Protein AF-A0A2J8MCW1-F1 (afdb_monomer)

Organism: Pan troglodytes (NCBI:txid9598)

Secondary structure (DSSP, 8-state):
-------BGGGSSSPPPHHHHHHHHHTT--BPPPGGGSSS--

Solvent-accessible surface area (backbone atoms only — not comparable to full-atom values): 2869 Å² total; per-residue (Å²): 130,83,83,73,66,74,38,42,60,82,68,41,97,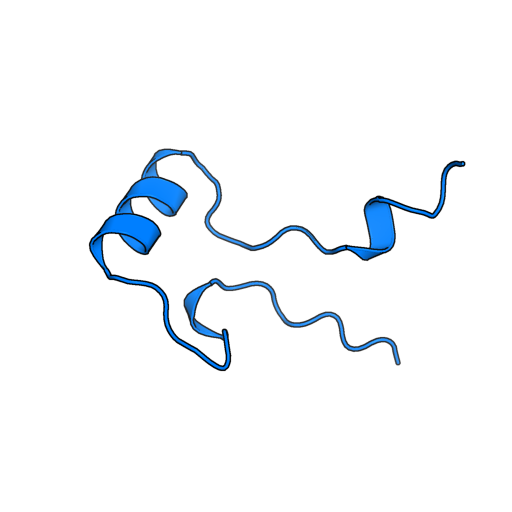66,71,67,57,70,68,57,56,51,51,34,47,77,73,69,46,71,50,57,78,71,72,76,73,80,64,79,84,118

Foldseek 3Di:
DPPPPFFACCSDPDHDDPVVCVVCVVVVNRGDDDPVVVPPPD

Radius of gyration: 12.2 Å; Cα contacts (8 Å, |Δi|>4): 22; chains: 1; bounding box: 18×26×33 Å

Sequence (42 aa):
MEHVTEGSWESLPVPLHPQVLGALRELGFPYMTPVQGFGSHL

InterPro domains:
  IPR014014 RNA helicase, DEAD-box type, Q motif [PS51195] (9-37)

Mean predicted aligned error: 8.06 Å

Structure (mmCIF, N/CA/C/O backbone):
data_AF-A0A2J8MCW1-F1
#
_entry.id   AF-A0A2J8MCW1-F1
#
loop_
_atom_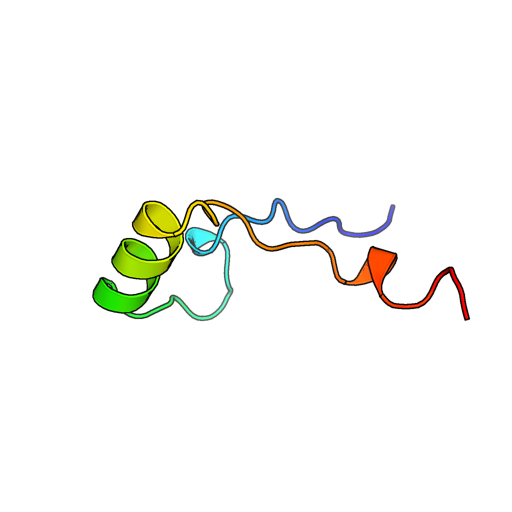site.group_PDB
_atom_site.id
_atom_site.type_symbol
_atom_site.label_atom_id
_atom_site.label_alt_id
_atom_site.label_comp_id
_atom_site.label_asym_id
_atom_site.label_entity_id
_atom_site.label_seq_id
_atom_site.pdbx_PDB_ins_code
_atom_site.Cartn_x
_atom_site.Cartn_y
_atom_site.Cartn_z
_atom_site.occupancy
_atom_site.B_iso_or_equiv
_atom_site.auth_seq_id
_atom_site.auth_comp_id
_atom_site.auth_asym_id
_atom_site.auth_atom_id
_atom_site.pdbx_PDB_model_num
ATOM 1 N N . MET A 1 1 ? 2.781 -17.215 -18.183 1.00 42.47 1 MET A N 1
ATOM 2 C CA . MET A 1 1 ? 1.805 -16.372 -17.469 1.00 42.47 1 MET A CA 1
ATOM 3 C C . MET A 1 1 ? 2.624 -15.510 -16.541 1.00 42.47 1 MET A C 1
ATOM 5 O O . MET A 1 1 ? 3.182 -16.035 -15.587 1.00 42.47 1 MET A O 1
ATOM 9 N N . GLU A 1 2 ? 2.867 -14.261 -16.926 1.00 50.66 2 GLU A N 1
ATOM 10 C CA . GLU A 1 2 ? 3.693 -13.374 -16.109 1.00 50.66 2 GLU A CA 1
ATOM 11 C C . GLU A 1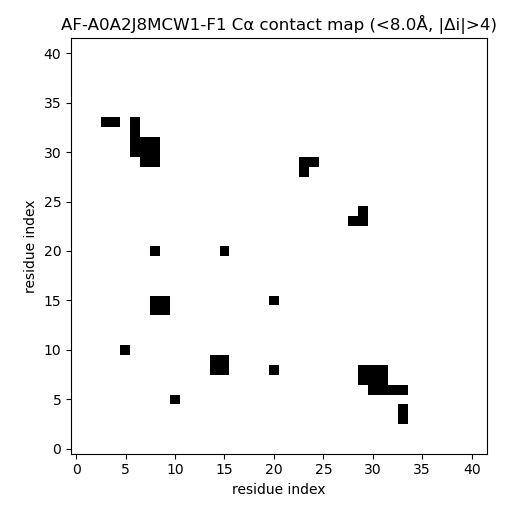 2 ? 2.915 -13.099 -14.827 1.00 50.66 2 GLU A C 1
ATOM 13 O O . GLU A 1 2 ? 1.748 -12.716 -14.899 1.00 50.66 2 GLU A O 1
ATOM 18 N N . HIS A 1 3 ? 3.514 -13.403 -13.676 1.00 52.00 3 HIS A N 1
ATOM 19 C CA . HIS A 1 3 ? 2.963 -13.119 -12.354 1.00 52.00 3 HIS A CA 1
ATOM 20 C C . HIS A 1 3 ? 2.788 -11.598 -12.220 1.00 52.00 3 HIS A C 1
ATOM 22 O O . HIS A 1 3 ? 3.638 -10.904 -11.670 1.00 52.00 3 HIS A O 1
ATOM 28 N N . VAL A 1 4 ? 1.690 -11.067 -12.757 1.00 54.56 4 VAL A N 1
ATOM 29 C CA . VAL A 1 4 ? 1.145 -9.778 -12.354 1.00 54.56 4 VAL A CA 1
ATOM 30 C C . VAL A 1 4 ? 0.706 -10.009 -10.919 1.00 54.56 4 VAL A C 1
ATOM 32 O O . VAL A 1 4 ? -0.372 -10.538 -10.671 1.00 54.56 4 VAL A O 1
ATOM 35 N N . THR A 1 5 ? 1.595 -9.733 -9.968 1.00 56.00 5 THR A N 1
ATOM 36 C CA . THR A 1 5 ? 1.213 -9.618 -8.567 1.00 56.00 5 THR A CA 1
ATOM 37 C C . THR A 1 5 ? 0.066 -8.625 -8.533 1.00 56.00 5 THR A C 1
ATOM 39 O O . THR A 1 5 ? 0.240 -7.468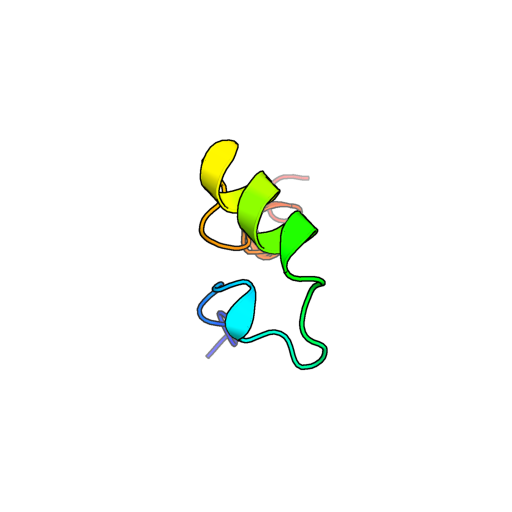 -8.914 1.00 56.00 5 THR A O 1
ATOM 42 N N . GLU A 1 6 ? -1.121 -9.094 -8.157 1.00 62.38 6 GLU A N 1
ATOM 43 C CA . GLU A 1 6 ? -2.278 -8.245 -7.902 1.00 62.38 6 GLU A CA 1
ATOM 44 C C . GLU A 1 6 ? -1.819 -7.196 -6.881 1.00 62.38 6 GLU A C 1
ATOM 46 O O . GLU A 1 6 ? -1.506 -7.513 -5.736 1.00 62.38 6 GLU A O 1
ATOM 51 N N . GLY A 1 7 ? -1.593 -5.971 -7.363 1.00 75.06 7 GLY A N 1
ATOM 52 C CA . GLY A 1 7 ? -0.615 -5.042 -6.799 1.00 75.06 7 GLY A CA 1
ATOM 53 C C . GLY A 1 7 ? -1.022 -4.372 -5.492 1.00 75.06 7 GLY A C 1
ATOM 54 O O . GLY A 1 7 ? -0.579 -3.260 -5.247 1.00 75.06 7 GLY A O 1
ATOM 55 N N . SER A 1 8 ? -1.873 -4.959 -4.650 1.00 84.69 8 SER A N 1
ATOM 56 C CA . SER A 1 8 ? -2.152 -4.337 -3.351 1.00 84.69 8 SER A CA 1
ATOM 57 C C . SER A 1 8 ? -0.898 -4.360 -2.483 1.00 84.69 8 SER A C 1
ATOM 59 O O . SER A 1 8 ? -0.235 -5.388 -2.349 1.00 84.69 8 SER A O 1
ATOM 61 N N . TRP A 1 9 ? -0.596 -3.233 -1.839 1.00 89.31 9 TRP A N 1
ATOM 62 C CA . TRP A 1 9 ? 0.469 -3.111 -0.838 1.00 89.31 9 TRP A CA 1
ATOM 63 C C . TRP A 1 9 ? 0.337 -4.127 0.309 1.00 89.31 9 TRP A C 1
ATOM 65 O O . TRP A 1 9 ? 1.327 -4.474 0.947 1.00 89.31 9 TRP A O 1
ATOM 75 N N . GLU A 1 10 ? -0.875 -4.628 0.551 1.00 89.50 10 GLU A N 1
ATOM 76 C CA . GLU A 1 10 ? -1.190 -5.645 1.561 1.00 89.50 10 GLU A CA 1
ATOM 77 C C . GLU A 1 10 ? -0.761 -7.058 1.139 1.00 89.50 10 GLU A C 1
ATOM 79 O O . GLU A 1 10 ? -0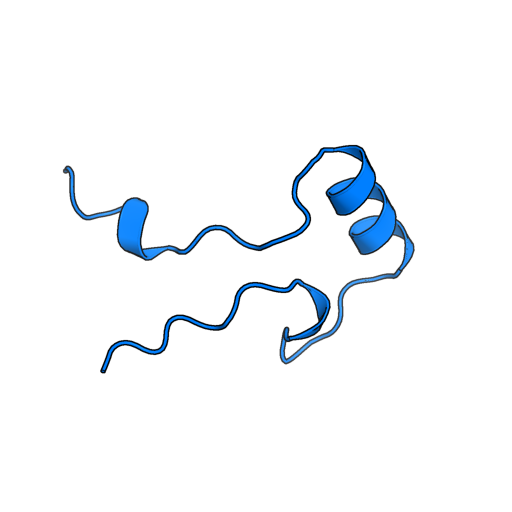.603 -7.936 1.982 1.00 89.50 10 GLU A O 1
ATOM 84 N N . SER A 1 11 ? -0.544 -7.280 -0.159 1.00 86.81 11 SER A N 1
ATOM 85 C CA . SER A 1 11 ? -0.098 -8.556 -0.728 1.00 86.81 11 SER A CA 1
AT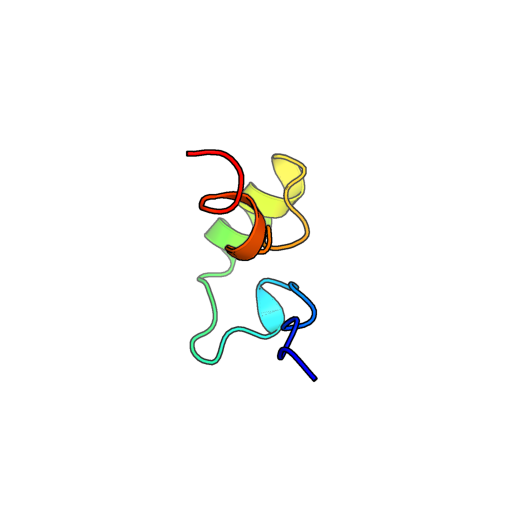OM 86 C C . SER A 1 11 ? 1.425 -8.712 -0.723 1.00 86.81 11 SER A C 1
ATOM 88 O O . SER A 1 11 ? 1.943 -9.721 -1.203 1.00 86.81 11 SER A O 1
ATOM 90 N N . LEU A 1 12 ? 2.161 -7.725 -0.199 1.00 87.19 12 LEU A N 1
ATOM 91 C CA . LEU A 1 12 ? 3.609 -7.813 -0.072 1.00 87.19 12 LEU A CA 1
ATOM 92 C C . LEU A 1 12 ? 4.000 -8.939 0.904 1.00 87.19 12 LEU A C 1
ATOM 94 O O . LEU A 1 12 ? 3.427 -9.042 1.988 1.00 87.19 12 LEU A O 1
ATOM 98 N N . PRO A 1 13 ? 5.031 -9.743 0.578 1.00 86.56 13 PRO A N 1
ATOM 99 C CA . PRO A 1 13 ? 5.525 -10.793 1.474 1.00 86.56 13 PRO A CA 1
ATOM 100 C C . PRO A 1 13 ? 6.065 -10.229 2.795 1.00 86.56 13 PRO A C 1
ATOM 102 O O . PRO A 1 13 ? 6.123 -10.938 3.797 1.00 86.56 13 PRO A O 1
ATOM 105 N N . VAL A 1 14 ? 6.446 -8.948 2.797 1.00 90.44 14 VAL A N 1
ATOM 106 C CA . VAL A 1 14 ? 6.748 -8.173 3.999 1.00 90.44 14 VAL A CA 1
ATOM 107 C C . VAL A 1 14 ? 5.753 -7.016 4.072 1.00 90.44 14 VAL A C 1
ATOM 109 O O . VAL A 1 14 ? 5.745 -6.183 3.163 1.00 90.44 14 VAL A O 1
ATOM 112 N N . PRO A 1 15 ? 4.922 -6.934 5.125 1.00 90.06 15 PRO A N 1
ATOM 113 C CA . PRO A 1 15 ? 3.910 -5.895 5.224 1.00 90.06 15 PRO A CA 1
ATOM 114 C C . PRO A 1 15 ? 4.549 -4.520 5.425 1.00 90.06 15 PRO A C 1
ATOM 116 O O . PRO A 1 15 ? 5.558 -4.370 6.120 1.00 90.06 15 PRO A O 1
ATOM 119 N N . LEU A 1 16 ? 3.922 -3.495 4.853 1.00 91.44 16 LEU A N 1
ATOM 120 C CA . LEU A 1 16 ? 4.295 -2.113 5.129 1.00 91.44 16 LEU A CA 1
ATOM 121 C C . LEU A 1 16 ? 3.806 -1.674 6.506 1.00 91.44 16 LEU A C 1
ATOM 123 O O . LEU A 1 16 ? 2.800 -2.153 7.033 1.00 91.44 16 LEU A O 1
ATOM 127 N N . HIS A 1 17 ? 4.502 -0.688 7.065 1.00 96.56 17 HIS A N 1
ATOM 128 C CA . HIS A 1 17 ? 4.051 -0.025 8.277 1.00 96.56 17 HIS A CA 1
ATOM 129 C C . HIS A 1 17 ? 2.675 0.645 8.051 1.00 96.56 17 HIS A C 1
ATOM 131 O O . HIS A 1 17 ? 2.485 1.286 7.012 1.00 96.56 17 HIS A O 1
ATOM 137 N N . PRO A 1 18 ? 1.735 0.597 9.017 1.00 94.94 18 PRO A N 1
ATOM 138 C CA . PRO A 1 18 ? 0.376 1.116 8.829 1.00 94.94 18 PRO A CA 1
ATOM 139 C C . PRO A 1 18 ? 0.307 2.586 8.397 1.00 94.94 18 PRO A C 1
ATOM 141 O O . PRO A 1 18 ? -0.518 2.950 7.563 1.00 94.94 18 PRO A O 1
ATOM 144 N N . GLN A 1 19 ? 1.200 3.434 8.919 1.00 97.19 19 GLN A N 1
ATOM 145 C CA . GLN A 1 19 ? 1.256 4.850 8.529 1.00 97.19 19 GLN A CA 1
ATOM 146 C C . GLN A 1 19 ? 1.686 5.044 7.068 1.00 97.19 19 GLN A C 1
ATOM 148 O O . GLN A 1 19 ? 1.194 5.949 6.404 1.00 97.19 19 GLN A O 1
ATOM 153 N N . VAL A 1 20 ? 2.566 4.181 6.551 1.00 95.38 20 VAL A N 1
ATOM 154 C CA . VAL A 1 20 ? 2.997 4.229 5.146 1.00 95.38 20 VAL A CA 1
ATOM 155 C C . VAL A 1 20 ? 1.840 3.822 4.238 1.00 95.38 20 VAL A C 1
ATOM 157 O O . VAL A 1 20 ? 1.569 4.500 3.253 1.00 95.38 20 VAL A O 1
ATOM 160 N N . LEU A 1 21 ? 1.108 2.765 4.604 1.00 94.00 21 LEU A N 1
ATOM 161 C CA . LEU A 1 21 ? -0.085 2.343 3.870 1.00 94.00 21 LEU A CA 1
ATOM 162 C C . LEU A 1 21 ? -1.158 3.446 3.846 1.00 94.00 21 LEU A C 1
ATOM 164 O O . LEU A 1 21 ? -1.770 3.683 2.806 1.00 94.00 21 LEU A O 1
ATOM 168 N N . GLY A 1 22 ? -1.362 4.137 4.973 1.00 94.62 22 GLY A N 1
ATOM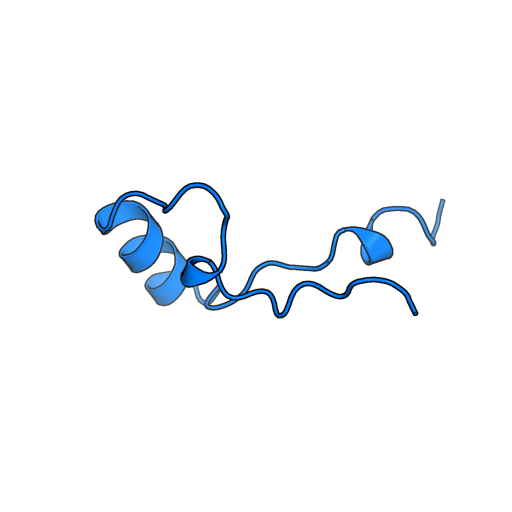 169 C CA . GLY A 1 22 ? -2.253 5.297 5.062 1.00 94.62 22 GLY A CA 1
ATOM 170 C C . GLY A 1 22 ? -1.844 6.410 4.098 1.00 94.62 22 GLY A C 1
ATOM 171 O O . GLY A 1 22 ? -2.647 6.814 3.259 1.00 94.62 22 GLY A O 1
ATOM 172 N N . ALA A 1 23 ? -0.573 6.813 4.142 1.00 96.06 23 ALA A N 1
ATOM 173 C CA . ALA A 1 23 ? -0.043 7.858 3.272 1.00 96.06 23 ALA A CA 1
ATOM 174 C C . ALA A 1 23 ? -0.190 7.513 1.778 1.00 96.06 23 ALA A C 1
ATOM 176 O O . ALA A 1 23 ? -0.606 8.356 0.990 1.00 96.06 23 ALA A O 1
ATOM 177 N N . LEU A 1 24 ? 0.089 6.269 1.370 1.00 94.12 24 LEU A N 1
ATOM 178 C CA . LEU A 1 24 ? -0.061 5.837 -0.027 1.00 94.12 24 LEU A CA 1
ATOM 179 C C . LEU A 1 24 ? -1.514 5.927 -0.512 1.00 94.12 24 LEU A C 1
ATOM 181 O O . LEU A 1 24 ? -1.758 6.335 -1.647 1.00 94.12 24 LEU A O 1
ATOM 185 N N . ARG A 1 25 ? -2.489 5.608 0.348 1.00 91.88 25 ARG A N 1
ATOM 186 C CA . ARG A 1 25 ? -3.918 5.745 0.024 1.00 91.88 25 ARG A CA 1
ATOM 187 C C . ARG A 1 25 ? -4.326 7.207 -0.115 1.00 91.88 25 ARG A C 1
ATOM 189 O O . ARG A 1 25 ? -5.017 7.537 -1.075 1.00 91.88 25 ARG A O 1
ATOM 196 N N . GLU A 1 26 ? -3.880 8.072 0.795 1.00 96.38 26 GLU A N 1
ATOM 197 C CA . GLU A 1 26 ? -4.148 9.518 0.732 1.00 96.38 26 GLU A CA 1
ATOM 198 C C . GLU A 1 26 ? -3.541 10.167 -0.517 1.00 96.38 26 GLU A C 1
ATOM 200 O O . GLU A 1 26 ? -4.146 11.052 -1.116 1.00 96.38 26 GLU A O 1
ATOM 205 N N . LEU A 1 27 ? -2.380 9.679 -0.954 1.00 94.81 27 LEU A N 1
ATOM 206 C CA . LEU A 1 27 ? -1.697 10.135 -2.164 1.00 94.81 27 LEU A CA 1
ATOM 207 C C . LEU A 1 27 ? -2.280 9.555 -3.465 1.00 94.81 27 LEU A C 1
ATOM 209 O O . LEU A 1 27 ? -1.807 9.903 -4.544 1.00 94.81 27 LEU A O 1
ATOM 213 N N . GLY A 1 28 ? -3.290 8.681 -3.395 1.00 91.75 28 GLY A N 1
ATOM 214 C CA . GLY A 1 28 ? -3.916 8.092 -4.582 1.00 91.75 28 GLY A CA 1
ATOM 215 C C . GLY A 1 28 ? -3.138 6.927 -5.200 1.00 91.75 28 GLY A C 1
ATOM 216 O O . GLY A 1 28 ? -3.372 6.588 -6.358 1.00 91.75 28 GLY A O 1
ATOM 217 N N . PHE A 1 29 ? -2.268 6.271 -4.427 1.00 90.50 29 PHE A N 1
ATOM 218 C CA . PHE A 1 29 ? -1.570 5.037 -4.797 1.00 90.50 29 PHE A CA 1
ATOM 219 C C . PHE A 1 29 ? -2.126 3.832 -4.021 1.00 90.50 29 PHE A C 1
ATOM 221 O O . PHE A 1 29 ? -1.413 3.244 -3.210 1.00 90.50 29 PHE A O 1
ATOM 228 N N . PRO A 1 30 ? -3.392 3.421 -4.229 1.00 85.88 30 PRO A N 1
ATOM 229 C CA . PRO A 1 30 ? -3.951 2.258 -3.539 1.00 85.88 30 PRO A CA 1
ATOM 230 C C . PRO A 1 30 ? -3.311 0.932 -3.983 1.00 85.88 3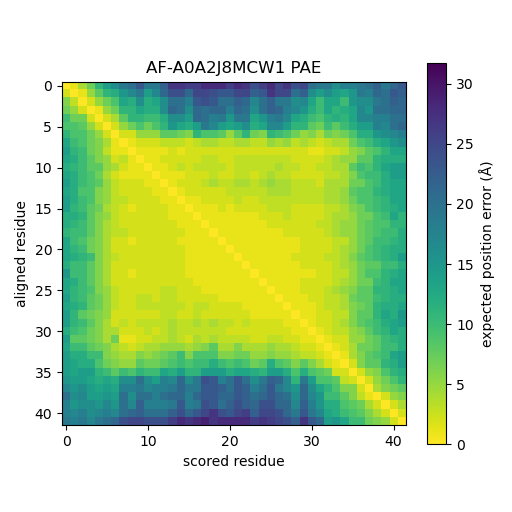0 PRO A C 1
ATOM 232 O O . PRO A 1 30 ? -3.411 -0.055 -3.260 1.00 85.88 30 PRO A O 1
ATOM 235 N N . TYR A 1 31 ? -2.630 0.919 -5.133 1.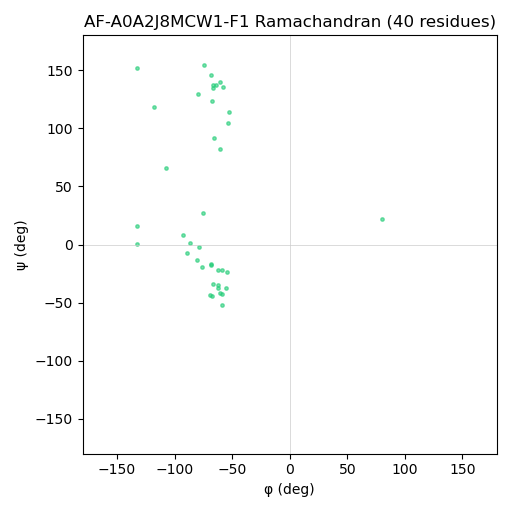00 88.19 31 TYR A N 1
ATOM 236 C CA . TYR A 1 31 ? -1.945 -0.245 -5.690 1.00 88.19 31 TYR A CA 1
ATOM 237 C C . TYR A 1 31 ? -0.524 0.115 -6.142 1.00 88.19 31 TYR A C 1
ATOM 239 O O . TYR A 1 31 ? -0.241 1.251 -6.526 1.00 88.19 31 TYR A O 1
ATOM 247 N N . MET A 1 32 ? 0.352 -0.882 -6.117 1.00 87.81 32 MET A N 1
ATOM 248 C CA . MET A 1 32 ? 1.671 -0.903 -6.728 1.00 87.81 32 MET A CA 1
ATOM 249 C C . MET A 1 32 ? 1.558 -0.859 -8.250 1.00 87.81 32 MET A C 1
ATOM 251 O O . MET A 1 32 ? 0.763 -1.580 -8.855 1.00 87.81 32 MET A O 1
ATOM 255 N N . THR A 1 33 ? 2.413 -0.059 -8.875 1.00 79.81 33 THR A N 1
ATOM 256 C CA . THR A 1 33 ? 2.559 -0.041 -10.331 1.00 79.81 33 THR A CA 1
ATOM 257 C C . THR A 1 33 ? 3.439 -1.215 -10.774 1.00 79.81 33 THR A C 1
ATOM 259 O O . THR A 1 33 ? 4.540 -1.373 -10.238 1.00 79.81 33 THR A O 1
ATOM 262 N N . PRO A 1 34 ? 3.016 -2.033 -11.755 1.00 71.25 34 PRO A N 1
ATOM 263 C CA . PRO A 1 34 ? 3.846 -3.106 -12.294 1.00 71.25 34 PRO A CA 1
ATOM 264 C C . PRO A 1 34 ? 5.170 -2.581 -12.863 1.00 71.25 34 PRO A C 1
ATOM 266 O O . PRO A 1 34 ? 5.195 -1.618 -13.630 1.00 71.25 34 PRO A O 1
ATOM 269 N N . VAL A 1 35 ? 6.277 -3.261 -12.551 1.00 69.94 35 VAL A N 1
ATOM 270 C CA . VAL A 1 35 ? 7.619 -2.900 -13.053 1.00 69.94 35 VAL A CA 1
ATOM 271 C C . VAL A 1 35 ? 7.777 -3.135 -14.565 1.00 69.94 35 VAL A C 1
ATOM 273 O O . VAL A 1 35 ? 8.660 -2.557 -15.195 1.00 69.94 35 VAL A O 1
ATOM 276 N N . GLN A 1 36 ? 6.881 -3.923 -15.173 1.00 62.22 36 GLN A N 1
ATOM 277 C CA . GLN A 1 36 ? 6.872 -4.238 -16.609 1.00 62.22 36 GLN A CA 1
ATOM 278 C C . GLN A 1 36 ? 6.755 -2.990 -17.508 1.00 62.22 36 GLN A C 1
ATOM 280 O O . GLN A 1 36 ? 7.179 -3.037 -18.657 1.00 62.22 36 GLN A O 1
ATOM 285 N N . GLY A 1 37 ? 6.248 -1.861 -16.997 1.00 56.62 37 GLY A N 1
ATOM 286 C CA . GLY A 1 37 ? 6.183 -0.603 -17.751 1.00 56.62 37 GLY A CA 1
ATOM 287 C C . GLY A 1 37 ? 7.492 0.199 -17.803 1.00 56.62 37 GLY A C 1
ATOM 288 O O . GLY A 1 37 ? 7.595 1.125 -18.601 1.00 56.62 37 GLY A O 1
ATOM 289 N N . PHE A 1 38 ? 8.491 -0.121 -16.972 1.00 56.03 38 PHE A N 1
ATOM 290 C CA . PHE A 1 38 ? 9.691 0.716 -16.810 1.00 56.03 38 PHE A CA 1
ATOM 291 C C . PHE A 1 38 ? 10.833 0.369 -17.789 1.00 56.03 38 PHE A C 1
ATOM 293 O O . PHE A 1 38 ? 11.826 1.087 -17.846 1.00 56.03 38 PHE A O 1
ATOM 300 N N . GLY A 1 39 ? 10.704 -0.714 -18.569 1.00 52.28 39 GLY A N 1
ATOM 301 C CA . GLY A 1 39 ? 11.767 -1.217 -19.456 1.00 52.28 39 GLY A CA 1
ATOM 302 C C . GLY A 1 39 ? 11.351 -1.560 -20.889 1.00 52.28 39 GLY A C 1
ATOM 303 O O . GLY A 1 39 ? 12.195 -1.986 -21.664 1.00 52.28 39 GLY A O 1
ATOM 304 N N . SER A 1 40 ? 10.082 -1.390 -21.273 1.00 53.62 40 SER A N 1
ATOM 305 C CA . SER A 1 40 ? 9.595 -1.753 -22.616 1.00 53.62 40 SER A CA 1
ATOM 306 C C . SER A 1 40 ? 9.630 -0.602 -23.636 1.00 53.62 40 SER A C 1
ATOM 308 O O . SER A 1 40 ? 9.083 -0.743 -24.727 1.00 53.62 40 SER A O 1
ATOM 310 N N . HIS A 1 41 ? 10.238 0.538 -23.286 1.00 57.69 41 HIS A N 1
ATOM 311 C CA . HIS A 1 41 ? 10.289 1.756 -24.111 1.00 57.69 41 HIS A CA 1
ATOM 312 C C . HIS A 1 41 ? 11.692 2.396 -24.220 1.00 57.69 41 HIS A C 1
ATOM 314 O O . HIS A 1 41 ? 11.789 3.552 -24.632 1.00 57.69 41 HIS A O 1
ATOM 320 N N . LEU A 1 42 ? 12.765 1.674 -23.868 1.00 55.34 42 LEU A N 1
ATOM 321 C CA . LEU A 1 42 ? 14.157 2.105 -24.074 1.00 55.34 42 LEU A CA 1
ATOM 322 C C . LEU A 1 42 ? 14.889 1.163 -25.029 1.00 55.34 42 LEU A C 1
ATOM 324 O O . LEU A 1 42 ? 14.715 -0.066 -24.874 1.00 55.34 42 LEU A O 1
#

pLDDT: mean 78.43, std 17.12, range [42.47, 97.19]